Protein AF-A0A0R2FSV2-F1 (afdb_monomer)

Nearest PDB structures (foldseek):
  3dc7-assembly1_C  TM=8.772E-01  e=6.164E-11  Lactiplantibacillus plantarum
  7bxd-assembly1_A  TM=8.756E-01  e=1.231E-10  Collinsella aerofaciens ATCC 25986
  4q7q-assembly2_B  TM=7.600E-01  e=4.349E-07  Chitinophaga pinensis DSM 2588
  3mil-assembly1_B  TM=6.362E-01  e=6.637E-05  Saccharomyces cerevisiae
  3m2p-assembly2_C  TM=4.368E-01  e=3.212E-01  Bacillus cereus ATCC 14579

Secondary structure (DSSP, 8-state):
------TT-SEEEEE--HHHHHTT-----TT--STTSHHHHHHHHHHHHHHH-TT-EEEEEPPPP--S-TT-GGGGGS-TTT-B-TTS-BHHHHHHHHHHHHHHHT--EE-HHHHS---TTTHHHHBSSSSSB-HHHHHHHHHHHHHHHHT-

Foldseek 3Di:
DDPDQCLVPAEAEAEDDLVCQLVLQQQDDPPDCDCSHLLNVVVVVVVVNCVNPVNYQYEYEQAAFFFNDLVDPVSLVPDQQPDQGPNRDGSVSSLVSSVVSCVVVVHHYHYNNPPLPDDSVCCVVAADRRRHGDPVVVVSVVVSVVVSVVVD

Mean predicted aligned error: 3.25 Å

Radius of gyration: 15.81 Å; Cα contacts (8 Å, |Δi|>4): 233; chains: 1; bounding box: 39×32×38 Å

Sequence (152 aa):
MSDDDFSKTEKLVIFGGHNDFHQNKPLGKLGDTTGDTFYGAYEGVIKSALASNPKLKIYLVTPNWRIVDESDQTSINKDIDTYVNGAGATFGDYTKAIEDLGAKYHLPVLNLYKDWGVFRGNRTVWLVDNLHPNDAGQKWLAEKINGFIESN

Structure (mmCIF, N/CA/C/O backbone):
data_AF-A0A0R2FSV2-F1
#
_entry.id   AF-A0A0R2FSV2-F1
#
loop_
_atom_site.group_PDB
_atom_site.id
_atom_site.type_symbol
_atom_site.label_atom_id
_atom_site.label_alt_id
_atom_site.label_comp_id
_atom_site.label_asym_id
_atom_site.label_entity_id
_atom_site.label_seq_id
_atom_site.pdbx_PDB_ins_code
_atom_site.Cartn_x
_atom_site.Cartn_y
_atom_site.Cartn_z
_atom_site.occupancy
_atom_site.B_iso_or_equiv
_atom_site.auth_seq_id
_atom_site.auth_comp_id
_atom_site.auth_asym_id
_atom_site.auth_atom_id
_atom_site.pdbx_PDB_model_num
ATOM 1 N N . MET A 1 1 ? -11.701 16.461 5.668 1.00 46.16 1 MET A N 1
ATOM 2 C CA . MET A 1 1 ? -11.971 15.023 5.862 1.00 46.16 1 MET A CA 1
ATOM 3 C C . MET A 1 1 ? -12.977 14.657 4.795 1.00 46.16 1 MET A C 1
ATOM 5 O O . MET A 1 1 ? -13.883 15.454 4.601 1.00 46.16 1 MET A O 1
ATOM 9 N N . SER A 1 2 ? -12.752 13.590 4.031 1.00 50.59 2 SER A N 1
ATOM 10 C CA . SER A 1 2 ? -13.753 13.109 3.076 1.00 50.59 2 SER A CA 1
ATOM 11 C C . SER A 1 2 ? -15.028 12.717 3.829 1.00 50.59 2 SER A C 1
ATOM 13 O O . SER A 1 2 ? -14.952 12.248 4.966 1.00 50.59 2 SER A O 1
ATOM 15 N N . ASP A 1 3 ? -16.186 12.941 3.210 1.00 60.47 3 ASP A N 1
ATOM 16 C CA . ASP A 1 3 ? -17.521 12.614 3.736 1.00 60.47 3 ASP A CA 1
ATOM 17 C C . ASP A 1 3 ? -17.818 11.098 3.691 1.00 60.47 3 ASP A C 1
ATOM 19 O O . ASP A 1 3 ? -18.958 10.678 3.490 1.00 60.47 3 ASP A O 1
ATOM 23 N N . ASP A 1 4 ? -16.794 10.254 3.829 1.00 73.31 4 ASP A N 1
ATOM 24 C CA . ASP A 1 4 ? -16.935 8.811 3.660 1.00 73.31 4 ASP A CA 1
ATOM 25 C C . ASP A 1 4 ? -17.649 8.209 4.883 1.00 73.31 4 ASP A C 1
ATOM 27 O O . ASP A 1 4 ? -17.105 8.141 5.989 1.00 73.31 4 ASP A O 1
ATOM 31 N N . ASP A 1 5 ? -18.898 7.780 4.686 1.00 86.12 5 ASP A N 1
ATOM 32 C CA . ASP A 1 5 ? -19.716 7.119 5.703 1.00 86.12 5 ASP A CA 1
ATOM 33 C C . ASP A 1 5 ? -19.457 5.603 5.719 1.00 86.12 5 ASP A C 1
ATOM 35 O O . ASP A 1 5 ? -19.937 4.851 4.868 1.00 86.12 5 ASP A O 1
ATOM 39 N N . PHE A 1 6 ? -18.729 5.139 6.737 1.00 92.56 6 PHE A N 1
ATOM 40 C CA . PHE A 1 6 ? -18.462 3.726 7.008 1.00 92.56 6 PHE A CA 1
ATOM 41 C C . PHE A 1 6 ? -19.379 3.128 8.085 1.00 92.56 6 PHE A C 1
ATOM 43 O O . PHE A 1 6 ? -19.158 1.987 8.499 1.00 92.56 6 PHE A O 1
ATOM 50 N N . SER A 1 7 ? -20.427 3.834 8.527 1.00 92.50 7 SER A N 1
ATOM 51 C CA . SER A 1 7 ? -21.290 3.405 9.643 1.00 92.50 7 SER A CA 1
ATOM 52 C C . SER A 1 7 ? -21.947 2.034 9.436 1.00 92.50 7 SER A C 1
ATOM 54 O O . SER A 1 7 ? -22.235 1.330 10.404 1.00 92.50 7 SER A O 1
ATOM 56 N N . LYS A 1 8 ? -22.153 1.631 8.176 1.00 93.94 8 LYS A N 1
ATOM 57 C CA . LYS A 1 8 ? -22.719 0.327 7.780 1.00 93.94 8 LYS A CA 1
ATOM 58 C C . LYS A 1 8 ? -21.687 -0.662 7.230 1.00 93.94 8 LYS A C 1
ATOM 60 O O . LYS A 1 8 ? -22.062 -1.743 6.787 1.00 93.94 8 LYS A O 1
ATOM 65 N N . THR A 1 9 ? -20.408 -0.297 7.215 1.00 96.12 9 THR A N 1
ATOM 66 C CA . THR A 1 9 ? -19.339 -1.142 6.670 1.00 96.12 9 THR A CA 1
ATOM 67 C C . THR A 1 9 ? -18.839 -2.108 7.739 1.00 96.12 9 THR A C 1
ATOM 69 O O . THR A 1 9 ? -18.539 -1.695 8.854 1.00 96.12 9 THR A O 1
ATOM 72 N N . GLU A 1 10 ? -18.720 -3.393 7.405 1.00 96.56 10 GLU A N 1
ATOM 73 C CA . GLU A 1 10 ? -18.215 -4.420 8.331 1.00 96.56 10 GLU A CA 1
ATOM 74 C C . GLU A 1 10 ? -16.704 -4.648 8.196 1.00 96.56 10 GLU A C 1
ATOM 76 O O . GLU A 1 10 ? -15.991 -4.765 9.196 1.00 96.56 10 GLU A O 1
ATOM 81 N N . LYS A 1 11 ? -16.217 -4.694 6.950 1.00 97.62 11 LYS A N 1
ATOM 82 C CA . LYS A 1 11 ? -14.809 -4.877 6.592 1.00 97.62 11 LYS A CA 1
ATOM 83 C C . LYS A 1 11 ? -14.390 -3.781 5.611 1.00 97.62 11 LYS A C 1
ATOM 85 O O . LYS A 1 11 ? -15.099 -3.533 4.639 1.00 97.62 11 LYS A O 1
ATOM 90 N N . LEU A 1 12 ? -13.238 -3.162 5.840 1.00 97.81 12 LEU A N 1
ATOM 91 C CA . LEU A 1 12 ? -12.622 -2.193 4.934 1.00 97.81 12 LEU A CA 1
ATOM 92 C C . LEU A 1 12 ? -11.249 -2.703 4.506 1.00 97.81 12 LEU A C 1
ATOM 94 O O . LEU A 1 12 ? -10.410 -3.008 5.350 1.00 97.81 12 LEU A O 1
ATOM 98 N N . VAL A 1 13 ? -11.016 -2.755 3.198 1.00 98.12 13 VAL A N 1
ATOM 99 C CA . VAL A 1 13 ? -9.707 -3.062 2.617 1.00 98.12 13 VAL A CA 1
ATOM 100 C C . VAL A 1 13 ? -9.117 -1.770 2.074 1.00 98.12 13 VAL A C 1
ATOM 102 O O . VAL A 1 13 ? -9.725 -1.129 1.219 1.00 98.12 13 VAL A O 1
ATOM 105 N N . ILE A 1 14 ? -7.936 -1.391 2.556 1.00 98.19 14 ILE A N 1
ATOM 106 C CA . ILE A 1 14 ? -7.192 -0.237 2.045 1.00 98.19 14 ILE A CA 1
ATOM 107 C C . ILE A 1 14 ? -6.033 -0.772 1.206 1.00 98.19 14 ILE A C 1
ATOM 109 O O . ILE A 1 14 ? -5.077 -1.319 1.752 1.00 98.19 14 ILE A O 1
ATOM 113 N N . PHE A 1 15 ? -6.140 -0.625 -0.115 1.00 97.81 15 PHE A N 1
ATOM 114 C CA . PHE A 1 15 ? -5.130 -1.039 -1.089 1.00 97.81 15 PHE A CA 1
ATOM 115 C C . PHE A 1 15 ? -4.719 0.184 -1.918 1.00 97.81 15 PHE A C 1
ATOM 117 O O . PHE A 1 15 ? -5.396 0.564 -2.871 1.00 97.81 15 PHE A O 1
ATOM 124 N N . GLY A 1 16 ? -3.612 0.821 -1.535 1.00 95.25 16 GLY A N 1
ATOM 125 C CA . GLY A 1 16 ? -3.120 2.050 -2.162 1.00 95.25 16 GLY A CA 1
ATOM 126 C C . GLY A 1 16 ? -1.622 2.265 -1.938 1.00 95.25 16 GLY A C 1
ATOM 127 O O . GLY A 1 16 ? -0.997 1.527 -1.185 1.00 95.25 16 GLY A O 1
ATOM 128 N N . GLY A 1 17 ? -1.042 3.266 -2.609 1.00 97.06 17 GLY A N 1
ATOM 129 C CA . GLY A 1 17 ? 0.381 3.627 -2.498 1.00 97.06 17 GLY A CA 1
ATOM 130 C C . GLY A 1 17 ? 1.147 3.663 -3.825 1.00 97.06 17 GLY A C 1
ATOM 131 O O . GLY A 1 17 ? 2.185 4.314 -3.915 1.00 97.06 17 GLY A O 1
ATOM 132 N N . HIS A 1 18 ? 0.625 3.028 -4.884 1.00 97.00 18 HIS A N 1
ATOM 133 C CA . HIS A 1 18 ? 1.232 3.068 -6.227 1.00 97.00 18 HIS A CA 1
ATOM 134 C C . HIS A 1 18 ? 1.385 4.499 -6.753 1.00 97.00 18 HIS A C 1
ATOM 136 O O . HIS A 1 18 ? 2.461 4.889 -7.206 1.00 97.00 18 HIS A O 1
ATOM 142 N N . ASN A 1 19 ? 0.305 5.280 -6.669 1.00 96.75 19 ASN A N 1
ATOM 143 C CA . ASN A 1 19 ? 0.273 6.649 -7.175 1.00 96.75 19 ASN A CA 1
ATOM 144 C C . ASN A 1 19 ? 1.055 7.607 -6.278 1.00 96.75 19 ASN A C 1
ATOM 146 O O . ASN A 1 19 ? 1.714 8.497 -6.798 1.00 96.75 19 ASN A O 1
ATOM 150 N N . ASP A 1 20 ? 1.053 7.404 -4.961 1.00 98.00 20 ASP A N 1
ATOM 151 C CA . ASP A 1 20 ? 1.852 8.199 -4.027 1.00 98.00 20 ASP A CA 1
ATOM 152 C C . ASP A 1 20 ? 3.347 8.109 -4.350 1.00 98.00 20 ASP A C 1
ATOM 154 O O . ASP A 1 20 ? 4.035 9.129 -4.416 1.00 98.00 20 ASP A O 1
ATOM 158 N N . PHE A 1 21 ? 3.841 6.902 -4.640 1.00 97.69 21 PHE A N 1
ATOM 159 C CA . PHE A 1 21 ? 5.209 6.713 -5.109 1.00 97.69 21 PHE A CA 1
ATOM 160 C C . PHE A 1 21 ? 5.450 7.389 -6.465 1.00 97.69 21 PHE A C 1
ATOM 162 O O . PHE A 1 21 ? 6.407 8.155 -6.597 1.00 97.69 21 PHE A O 1
ATOM 169 N N . HIS A 1 22 ? 4.585 7.141 -7.457 1.00 95.75 22 HIS A N 1
ATOM 170 C CA . HIS A 1 22 ? 4.743 7.677 -8.816 1.00 95.75 22 HIS A CA 1
ATOM 171 C C . HIS A 1 22 ? 4.696 9.215 -8.851 1.00 95.75 22 HIS A C 1
ATOM 173 O O . HIS A 1 22 ? 5.475 9.857 -9.551 1.00 95.75 22 HIS A O 1
ATOM 179 N N . GLN A 1 23 ? 3.827 9.822 -8.043 1.00 96.25 23 GLN A N 1
ATOM 180 C CA . GLN A 1 23 ? 3.659 11.272 -7.946 1.00 96.25 23 GLN A CA 1
ATOM 181 C C . GLN A 1 23 ? 4.652 11.940 -6.990 1.00 96.25 23 GLN A C 1
ATOM 183 O O . GLN A 1 23 ? 4.541 13.140 -6.741 1.00 96.25 23 GLN A O 1
ATOM 188 N N . ASN A 1 24 ? 5.646 11.205 -6.480 1.00 97.56 24 ASN A N 1
ATOM 189 C CA . ASN A 1 24 ? 6.660 11.730 -5.566 1.00 97.56 24 ASN A CA 1
ATOM 190 C C . ASN A 1 24 ? 6.036 12.354 -4.305 1.00 97.56 24 ASN A C 1
ATOM 192 O O . ASN A 1 24 ? 6.470 13.408 -3.837 1.00 97.56 24 ASN A O 1
ATOM 196 N N . LYS A 1 25 ? 4.988 11.727 -3.758 1.00 98.12 25 LYS A N 1
ATOM 197 C CA . LYS A 1 25 ? 4.361 12.165 -2.509 1.00 98.12 25 LYS A CA 1
ATOM 198 C C . LYS A 1 25 ? 5.406 12.110 -1.392 1.00 98.12 25 LYS A C 1
ATOM 200 O O . LYS A 1 25 ? 5.952 11.029 -1.177 1.00 98.12 25 LYS A O 1
ATOM 205 N N . PRO A 1 26 ? 5.693 13.197 -0.653 1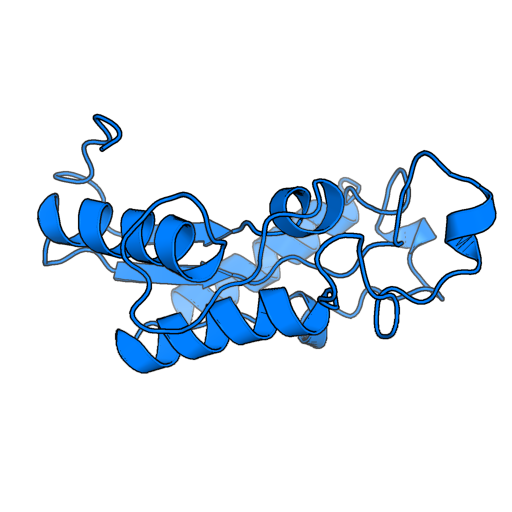.00 98.44 26 PRO A N 1
ATOM 206 C CA . PRO A 1 26 ? 6.632 13.136 0.461 1.00 98.44 26 PRO A CA 1
ATOM 207 C C . PRO A 1 26 ? 6.263 12.007 1.423 1.00 98.44 26 PRO A C 1
ATOM 209 O O . PRO A 1 26 ? 5.114 11.926 1.855 1.00 98.44 26 PRO A O 1
ATOM 212 N N . LEU A 1 27 ? 7.214 11.129 1.750 1.00 98.56 27 LEU A N 1
ATOM 213 C CA . LEU A 1 27 ? 6.925 9.964 2.588 1.00 98.56 27 LEU A CA 1
ATOM 214 C C . LEU A 1 27 ? 6.405 10.405 3.964 1.00 98.56 27 LEU A C 1
ATOM 216 O O . LEU A 1 27 ? 5.353 9.953 4.411 1.00 98.56 27 LEU A O 1
ATOM 220 N N . GLY A 1 28 ? 7.109 11.354 4.586 1.00 98.00 28 GLY A N 1
ATOM 221 C CA . GLY A 1 28 ? 6.844 11.790 5.954 1.00 98.00 28 GLY A CA 1
ATOM 222 C C . GLY A 1 28 ? 7.317 10.770 6.980 1.00 98.00 28 GLY A C 1
ATOM 223 O O . GLY A 1 28 ? 8.269 10.025 6.743 1.00 98.00 28 GLY A O 1
ATOM 224 N N . LYS A 1 29 ? 6.654 10.746 8.133 1.00 97.69 29 LYS A N 1
ATOM 225 C CA . LYS A 1 29 ? 6.956 9.842 9.247 1.00 97.69 29 LYS A CA 1
ATOM 226 C C . LYS A 1 29 ? 5.729 9.585 10.118 1.00 97.69 29 LYS A C 1
ATOM 228 O O . LYS A 1 29 ? 4.752 10.332 10.089 1.00 97.69 29 LYS A O 1
ATOM 233 N N . LEU A 1 30 ? 5.819 8.562 10.968 1.00 96.19 30 LEU A N 1
ATOM 234 C CA . LEU A 1 30 ? 4.841 8.340 12.032 1.00 96.19 30 LEU A CA 1
ATOM 235 C C . LEU A 1 30 ? 4.640 9.609 12.875 1.00 96.19 30 LEU A C 1
ATOM 237 O O . LEU A 1 30 ? 5.602 10.220 13.343 1.00 96.19 30 LEU A O 1
ATOM 241 N N . GLY A 1 31 ? 3.374 9.960 13.104 1.00 92.94 31 GLY A N 1
ATOM 242 C CA . GLY A 1 31 ? 2.984 11.150 13.862 1.00 92.94 31 GLY A CA 1
ATOM 243 C C . GLY A 1 31 ? 2.693 12.378 13.001 1.00 92.94 31 GLY A C 1
ATOM 244 O O . GLY A 1 31 ? 2.162 13.350 13.536 1.00 92.94 31 GLY A O 1
ATOM 245 N N . ASP A 1 32 ? 2.970 12.338 11.695 1.00 95.31 32 ASP A N 1
ATOM 246 C CA . ASP A 1 32 ? 2.449 13.341 10.768 1.00 95.31 32 ASP A CA 1
ATOM 247 C C . ASP A 1 32 ? 0.913 13.273 10.736 1.00 95.31 32 ASP A C 1
ATOM 249 O O . ASP A 1 32 ? 0.320 12.195 10.709 1.00 95.31 32 ASP A O 1
ATOM 253 N N . THR A 1 33 ? 0.252 14.431 10.762 1.00 85.44 33 THR A N 1
ATOM 254 C CA . THR A 1 33 ? -1.215 14.524 10.894 1.00 85.44 33 THR A CA 1
ATOM 255 C C . THR A 1 33 ? -1.903 15.205 9.717 1.00 85.44 33 THR A C 1
ATOM 257 O O . THR A 1 33 ? -3.134 15.265 9.690 1.00 85.44 33 THR A O 1
ATOM 260 N N . THR A 1 34 ? -1.140 15.722 8.751 1.00 91.00 34 THR A N 1
ATOM 261 C CA . THR A 1 34 ? -1.678 16.374 7.553 1.00 91.00 34 THR A CA 1
ATOM 262 C C . THR A 1 34 ? -1.646 15.430 6.360 1.00 91.00 34 THR A C 1
ATOM 264 O O . THR A 1 34 ? -0.828 14.517 6.281 1.00 91.00 34 THR A O 1
ATOM 267 N N . GLY A 1 35 ? -2.517 15.679 5.383 1.00 92.94 35 GLY A N 1
ATOM 268 C CA . GLY A 1 35 ? -2.525 14.938 4.123 1.00 92.94 35 GLY A CA 1
ATOM 269 C C . GLY A 1 35 ? -1.348 15.265 3.200 1.00 92.94 35 GLY A C 1
ATOM 270 O O . GLY A 1 35 ? -1.373 14.848 2.047 1.00 92.94 35 GLY A O 1
ATOM 271 N N . ASP A 1 36 ? -0.345 16.027 3.650 1.00 96.38 36 ASP A N 1
ATOM 272 C CA . ASP A 1 36 ? 0.793 16.456 2.828 1.00 96.38 36 ASP A CA 1
ATOM 273 C C . ASP A 1 36 ? 1.822 15.341 2.645 1.00 96.38 36 ASP A C 1
ATOM 275 O O . ASP A 1 36 ? 2.468 15.280 1.596 1.00 96.38 36 ASP A O 1
ATOM 279 N N . THR A 1 37 ? 1.911 14.426 3.613 1.00 98.31 37 THR A N 1
ATOM 280 C CA . THR A 1 37 ? 2.793 13.258 3.570 1.00 98.31 37 THR A CA 1
ATOM 281 C C . THR A 1 37 ? 2.012 11.965 3.376 1.00 98.31 37 THR A C 1
ATOM 283 O O . THR A 1 37 ? 0.811 11.907 3.645 1.00 98.31 37 THR A O 1
ATOM 286 N N . PHE A 1 38 ? 2.684 10.921 2.895 1.00 98.50 38 PHE A N 1
ATOM 287 C CA . PHE A 1 38 ? 2.083 9.599 2.750 1.00 98.50 38 PHE A CA 1
ATOM 288 C C . PHE A 1 38 ? 1.623 9.050 4.106 1.00 98.50 38 PHE A C 1
ATOM 290 O O . PHE A 1 38 ? 0.468 8.651 4.236 1.00 98.50 38 PHE A O 1
ATOM 297 N N . TYR A 1 39 ? 2.479 9.118 5.135 1.00 98.56 39 TYR A N 1
ATOM 298 C CA . TYR A 1 39 ? 2.112 8.711 6.496 1.00 98.56 39 TYR A CA 1
ATOM 299 C C . TYR A 1 39 ? 0.857 9.430 7.002 1.00 98.56 39 TYR A C 1
ATOM 301 O O . TYR A 1 39 ? -0.075 8.773 7.466 1.00 98.56 39 TYR A O 1
ATOM 309 N N . GLY A 1 40 ? 0.810 10.760 6.893 1.00 98.00 40 GLY A N 1
ATOM 310 C CA . GLY A 1 40 ? -0.312 11.536 7.417 1.00 98.00 40 GLY A CA 1
ATOM 311 C C . GLY A 1 40 ? -1.608 11.336 6.626 1.00 98.00 40 GLY A C 1
ATOM 312 O O . GLY A 1 40 ? -2.678 11.211 7.224 1.00 98.00 40 GLY A O 1
ATOM 313 N N . ALA A 1 41 ? -1.530 1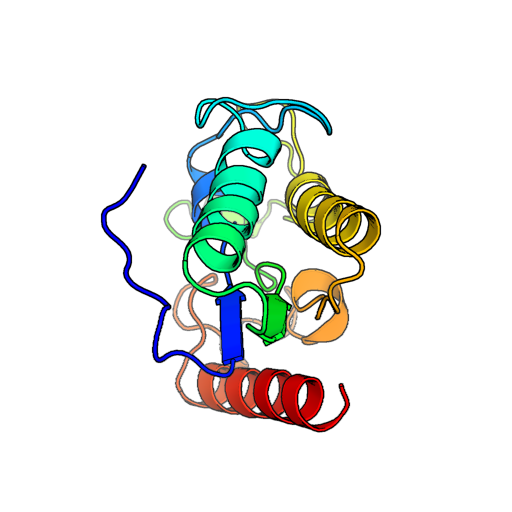1.226 5.295 1.00 97.62 41 ALA A N 1
ATOM 314 C CA . ALA A 1 41 ? -2.691 10.937 4.455 1.00 97.62 41 ALA A CA 1
ATOM 315 C C . ALA A 1 41 ? -3.261 9.535 4.727 1.00 97.62 41 ALA A C 1
ATOM 317 O O . ALA A 1 41 ? -4.464 9.392 4.955 1.00 97.62 41 ALA A O 1
ATOM 318 N N . TYR A 1 42 ? -2.403 8.512 4.762 1.00 98.06 42 TYR A N 1
ATOM 319 C CA . TYR A 1 42 ? -2.813 7.123 4.975 1.00 98.06 42 TYR A CA 1
ATOM 320 C C . TYR A 1 42 ? -3.369 6.908 6.393 1.00 98.06 42 TYR A C 1
ATOM 322 O O . TYR A 1 42 ? -4.425 6.297 6.566 1.00 98.06 42 TYR A O 1
ATOM 330 N N . GLU A 1 43 ? -2.721 7.477 7.419 1.00 97.62 43 GLU A N 1
ATOM 331 C CA . GLU A 1 43 ? -3.248 7.487 8.791 1.00 97.62 43 GLU A CA 1
ATOM 332 C C . GLU A 1 43 ? -4.591 8.227 8.877 1.00 97.62 43 GLU A C 1
ATOM 334 O O . GLU A 1 43 ? -5.490 7.803 9.607 1.00 97.62 43 GLU A O 1
ATOM 339 N N . GLY A 1 44 ? -4.753 9.309 8.111 1.00 96.31 44 GLY A N 1
ATOM 340 C CA . GLY A 1 44 ? -6.009 10.041 7.991 1.00 96.31 44 GLY A CA 1
ATOM 341 C C . GLY A 1 44 ? -7.176 9.142 7.578 1.00 96.31 44 GLY A C 1
ATOM 342 O O . GLY A 1 44 ? -8.218 9.182 8.230 1.00 96.31 44 GLY A O 1
ATOM 343 N N . VAL A 1 45 ? -6.982 8.280 6.573 1.00 95.94 45 VAL A N 1
ATOM 344 C CA . VAL A 1 45 ? -8.005 7.314 6.125 1.00 95.94 45 VAL A CA 1
ATOM 345 C C . VAL A 1 45 ? -8.377 6.346 7.249 1.00 95.94 45 VAL A C 1
ATOM 347 O O . VAL A 1 45 ? -9.560 6.176 7.543 1.00 95.94 45 VAL A O 1
ATOM 350 N N . ILE A 1 46 ? -7.384 5.762 7.931 1.00 97.06 46 ILE A N 1
ATOM 351 C CA . ILE A 1 46 ? -7.613 4.838 9.057 1.00 97.06 46 ILE A CA 1
ATOM 352 C C . ILE A 1 46 ? -8.430 5.525 10.159 1.00 97.06 46 ILE A C 1
ATOM 354 O O . ILE A 1 46 ? -9.426 4.982 10.639 1.00 97.06 46 ILE A O 1
ATOM 358 N N . LYS A 1 47 ? -8.036 6.742 10.550 1.00 96.12 47 LYS A N 1
ATOM 359 C CA . LYS A 1 47 ? -8.709 7.499 11.612 1.00 96.12 47 LYS A CA 1
ATOM 360 C C . LYS A 1 47 ? -10.129 7.892 11.225 1.00 96.12 47 LYS A C 1
ATOM 362 O O . LYS A 1 47 ? -11.018 7.772 12.062 1.00 96.12 47 LYS A O 1
ATOM 367 N N . SER A 1 48 ? -10.350 8.336 9.989 1.00 94.81 48 SER A N 1
ATOM 368 C CA . SER A 1 48 ? -11.686 8.662 9.483 1.00 94.81 48 SER A CA 1
ATOM 369 C C . SER A 1 48 ? -12.600 7.436 9.479 1.00 94.81 48 SER A C 1
ATOM 371 O O . SER A 1 48 ? -13.727 7.517 9.967 1.00 94.81 48 SER A O 1
ATOM 373 N N . ALA A 1 49 ? -12.098 6.283 9.029 1.00 95.81 49 ALA A N 1
ATOM 374 C CA . ALA A 1 49 ? -12.858 5.039 9.014 1.00 95.81 49 ALA A CA 1
ATOM 375 C C . ALA A 1 49 ? -13.248 4.573 10.429 1.00 95.81 49 ALA A C 1
ATOM 377 O O . ALA A 1 49 ? -14.414 4.271 10.681 1.00 95.81 49 ALA A O 1
ATOM 378 N N . LEU A 1 50 ? -12.308 4.595 11.380 1.00 95.69 50 LEU A N 1
ATOM 379 C CA . LEU A 1 50 ? -12.571 4.228 12.778 1.00 95.69 50 LEU A CA 1
ATOM 380 C C . LEU A 1 50 ? -13.457 5.243 13.513 1.00 95.69 50 LEU A C 1
ATOM 382 O O . LEU A 1 50 ? -14.224 4.855 14.392 1.00 95.69 50 LEU A O 1
ATOM 386 N N . ALA A 1 51 ? -13.374 6.531 13.168 1.00 95.06 51 ALA A N 1
ATOM 387 C CA . ALA A 1 51 ? -14.267 7.551 13.715 1.00 95.06 51 ALA A CA 1
ATOM 388 C C . ALA A 1 51 ? -15.711 7.356 13.233 1.00 95.06 51 ALA A C 1
ATOM 390 O O . ALA A 1 51 ? -16.646 7.545 14.009 1.00 95.06 51 ALA A O 1
ATOM 391 N N . SER A 1 52 ? -15.889 6.952 11.971 1.00 95.38 52 SER A N 1
ATOM 392 C CA . SER A 1 52 ? -17.199 6.633 11.399 1.00 95.38 52 SER A CA 1
ATOM 393 C C . SER A 1 52 ? -17.766 5.313 11.946 1.00 95.38 52 SER A C 1
ATOM 395 O O . SER A 1 52 ? -18.951 5.238 12.272 1.00 95.38 52 SER A O 1
ATOM 397 N N . ASN A 1 53 ? -16.925 4.285 12.115 1.00 96.69 53 ASN A N 1
ATOM 398 C CA . ASN A 1 53 ? -17.307 3.007 12.712 1.00 96.69 53 ASN A CA 1
ATOM 399 C C . ASN A 1 53 ? -16.178 2.403 13.579 1.00 96.69 53 ASN A C 1
ATOM 401 O O . ASN A 1 53 ? -15.285 1.733 13.056 1.00 96.69 53 ASN A O 1
ATOM 405 N N . PRO A 1 54 ? -16.256 2.520 14.920 1.00 95.75 54 PRO A N 1
ATOM 406 C CA . PRO A 1 54 ? -15.249 1.963 15.830 1.00 95.75 54 PRO A CA 1
ATOM 407 C C . PRO A 1 54 ? -15.148 0.429 15.844 1.00 95.75 54 PRO A C 1
ATOM 409 O O . PRO A 1 54 ? -14.212 -0.110 16.429 1.00 95.75 54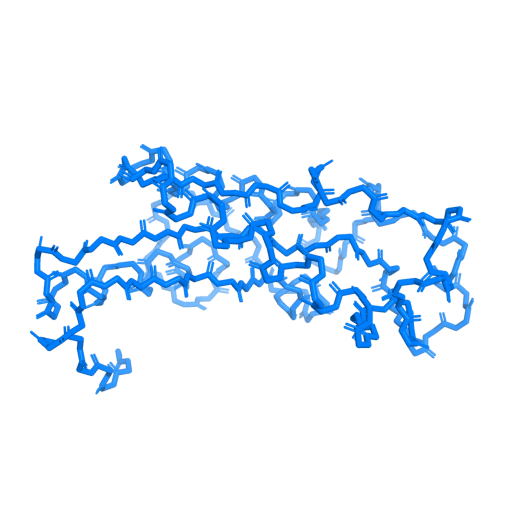 PRO A O 1
ATOM 412 N N . LYS A 1 55 ? -16.120 -0.289 15.259 1.00 96.50 55 LYS A N 1
ATOM 413 C CA . LYS A 1 55 ? -16.136 -1.762 15.168 1.00 96.50 55 LYS A CA 1
ATOM 414 C C . LYS A 1 55 ? -15.618 -2.284 13.824 1.00 96.50 55 LYS A C 1
ATOM 416 O O . LYS A 1 55 ? -15.628 -3.495 13.607 1.00 96.50 55 LYS A O 1
ATOM 421 N N . LEU A 1 56 ? -15.230 -1.389 12.917 1.00 97.06 56 LEU A N 1
ATOM 422 C CA . LEU A 1 56 ? -14.812 -1.736 11.568 1.00 97.06 56 LEU A CA 1
ATOM 423 C C . LEU A 1 56 ? -13.555 -2.612 11.589 1.00 97.06 56 LEU A C 1
ATOM 425 O O . LEU A 1 56 ? -12.552 -2.259 12.209 1.00 97.06 56 LEU A O 1
ATOM 429 N N . LYS A 1 57 ? -13.587 -3.733 10.864 1.00 97.94 57 LYS A N 1
ATOM 430 C CA . LYS A 1 57 ? -12.388 -4.542 10.620 1.00 97.94 57 LYS A CA 1
ATOM 431 C C . LYS A 1 57 ? -11.627 -3.956 9.439 1.00 97.94 57 LYS A C 1
ATOM 433 O O . LYS A 1 57 ? -12.122 -3.996 8.314 1.00 97.94 57 LYS A O 1
ATOM 438 N N . ILE A 1 58 ? -10.450 -3.395 9.690 1.00 98.56 58 ILE A N 1
ATOM 439 C CA . ILE A 1 58 ? -9.621 -2.777 8.651 1.00 98.56 58 ILE A CA 1
ATOM 440 C C . ILE A 1 58 ? -8.482 -3.725 8.281 1.00 98.56 58 ILE A C 1
ATOM 442 O O . ILE A 1 58 ? -7.767 -4.214 9.151 1.00 98.56 58 ILE A O 1
ATOM 446 N N . TYR A 1 59 ? -8.304 -3.939 6.983 1.00 98.75 59 TYR A N 1
ATOM 447 C CA . TYR A 1 59 ? -7.264 -4.765 6.387 1.00 98.75 59 TYR A CA 1
ATOM 448 C C . TYR A 1 59 ? -6.407 -3.879 5.487 1.00 98.75 59 TYR A C 1
ATOM 450 O O . TYR A 1 59 ? -6.924 -3.232 4.573 1.00 98.75 59 TYR A O 1
ATOM 458 N N . LEU A 1 60 ? -5.103 -3.825 5.747 1.00 98.81 60 LEU A N 1
ATOM 459 C CA . LEU A 1 60 ? -4.184 -3.030 4.937 1.00 98.81 60 LEU A CA 1
ATOM 460 C C . LEU A 1 60 ? -3.510 -3.921 3.898 1.00 98.81 60 LEU A C 1
ATOM 462 O O . LEU A 1 60 ? -3.105 -5.043 4.199 1.00 98.81 60 LEU A O 1
ATOM 466 N N . VAL A 1 61 ? -3.372 -3.416 2.679 1.00 98.75 61 VAL A N 1
ATOM 467 C CA . VAL A 1 61 ? -2.748 -4.133 1.569 1.00 98.75 61 VAL A CA 1
ATOM 468 C C . VAL A 1 61 ? -1.711 -3.217 0.931 1.00 98.75 61 VAL A C 1
ATOM 470 O O . VAL A 1 61 ? -2.042 -2.130 0.456 1.00 98.75 61 VAL A O 1
ATOM 473 N N . THR A 1 62 ? -0.445 -3.639 0.941 1.00 98.62 62 THR A N 1
ATOM 474 C CA . THR A 1 62 ? 0.631 -2.866 0.304 1.00 98.62 62 THR A CA 1
ATOM 475 C C . THR A 1 62 ? 0.474 -2.883 -1.219 1.00 98.62 62 THR A C 1
ATOM 477 O O . THR A 1 62 ? -0.096 -3.834 -1.768 1.00 98.62 62 THR A O 1
ATOM 480 N N . PRO A 1 63 ? 0.965 -1.857 -1.937 1.00 97.69 63 PRO A N 1
ATOM 481 C CA . PRO A 1 63 ? 0.932 -1.875 -3.388 1.00 97.69 63 PRO A CA 1
ATOM 482 C C . PRO A 1 63 ? 1.754 -3.058 -3.923 1.00 97.69 63 PRO A C 1
ATOM 484 O O . PRO A 1 63 ? 2.824 -3.362 -3.408 1.00 97.69 63 PRO A O 1
ATOM 487 N N . ASN A 1 64 ? 1.246 -3.765 -4.931 1.00 97.31 64 ASN A N 1
ATOM 488 C CA . ASN A 1 64 ? 1.941 -4.901 -5.539 1.00 97.31 64 ASN A CA 1
ATOM 489 C C . ASN A 1 64 ? 3.183 -4.473 -6.346 1.00 97.31 64 ASN A C 1
ATOM 491 O O . ASN A 1 64 ? 3.371 -3.298 -6.646 1.00 97.31 64 ASN A O 1
ATOM 495 N N . TRP A 1 65 ? 4.019 -5.433 -6.750 1.00 95.94 65 TRP A N 1
ATOM 496 C CA . TRP A 1 65 ? 5.181 -5.168 -7.608 1.00 95.94 65 TRP A CA 1
ATOM 497 C C . TRP A 1 65 ? 4.789 -4.511 -8.950 1.00 95.94 65 TRP A C 1
ATOM 499 O O . TRP A 1 65 ? 3.796 -4.908 -9.568 1.00 95.94 65 TRP A O 1
ATOM 509 N N . ARG A 1 66 ? 5.593 -3.533 -9.400 1.00 94.69 66 ARG A N 1
ATOM 510 C CA . ARG A 1 66 ? 5.472 -2.766 -10.660 1.00 94.69 66 ARG A CA 1
ATOM 511 C C . ARG A 1 66 ? 6.860 -2.417 -11.215 1.00 94.69 66 ARG A C 1
ATOM 513 O O . ARG A 1 66 ? 7.837 -2.489 -10.480 1.00 94.69 66 ARG A O 1
ATOM 520 N N . ILE A 1 67 ? 6.975 -1.960 -12.464 1.00 95.06 67 ILE A N 1
ATOM 521 C CA . ILE A 1 67 ? 8.183 -1.213 -12.896 1.00 95.06 67 ILE A CA 1
ATOM 522 C C . ILE A 1 67 ? 8.086 0.258 -12.478 1.00 95.06 67 ILE A C 1
ATOM 524 O O . ILE A 1 67 ? 6.993 0.737 -12.212 1.00 95.06 67 ILE A O 1
ATOM 528 N N . VAL A 1 68 ? 9.198 0.997 -12.449 1.00 94.25 68 VAL A N 1
ATOM 529 C CA . VAL A 1 68 ? 9.238 2.377 -11.916 1.00 94.25 68 VAL A CA 1
ATOM 530 C C . VAL A 1 68 ? 8.253 3.350 -12.589 1.00 94.25 68 VAL A C 1
ATOM 532 O O . VAL A 1 68 ? 7.558 4.071 -11.883 1.00 94.25 68 VAL A O 1
ATOM 535 N N . ASP A 1 69 ? 8.138 3.333 -13.913 1.00 90.31 69 ASP A N 1
ATOM 536 C CA . ASP A 1 69 ? 7.230 4.146 -14.726 1.00 90.31 69 ASP A CA 1
ATOM 537 C C . ASP A 1 69 ? 6.858 3.348 -15.986 1.00 90.31 69 ASP A C 1
ATOM 539 O O . ASP A 1 69 ? 7.707 3.021 -16.811 1.00 90.31 69 ASP A O 1
ATOM 543 N N . GLU A 1 70 ? 5.588 2.977 -16.111 1.00 85.25 70 GLU A N 1
ATOM 544 C CA . GLU A 1 70 ? 5.055 2.200 -17.229 1.00 85.25 70 GLU A CA 1
ATOM 545 C C . GLU A 1 70 ? 5.061 2.952 -18.563 1.00 85.25 70 GLU A C 1
ATOM 547 O O . GLU A 1 70 ? 5.055 2.324 -19.624 1.00 85.25 70 GLU A O 1
ATOM 552 N N . SER A 1 71 ? 5.114 4.284 -18.516 1.00 86.69 71 SER A N 1
ATOM 553 C CA . SER A 1 71 ? 5.132 5.147 -19.696 1.00 86.69 71 SER A CA 1
ATOM 554 C C . SER A 1 71 ? 6.546 5.408 -20.233 1.00 86.69 71 SER A C 1
ATOM 556 O O . SER A 1 71 ? 6.711 5.771 -21.400 1.00 86.69 71 SER A O 1
ATOM 558 N N . ASP A 1 72 ? 7.580 5.167 -19.419 1.00 87.00 72 ASP A N 1
ATOM 559 C CA . ASP A 1 72 ? 8.989 5.365 -19.763 1.00 87.00 72 ASP A CA 1
ATOM 560 C C . ASP A 1 72 ? 9.657 4.030 -20.126 1.00 87.00 72 ASP A C 1
ATOM 562 O O . ASP A 1 72 ? 9.967 3.201 -19.272 1.00 87.00 72 ASP A O 1
ATOM 566 N N . GLN A 1 73 ? 9.979 3.824 -21.407 1.00 82.19 73 GLN A N 1
ATOM 567 C CA . GLN A 1 73 ? 10.668 2.602 -21.843 1.00 82.19 73 GLN A CA 1
ATOM 568 C C . GLN A 1 73 ? 12.025 2.398 -21.156 1.00 82.19 73 GLN A C 1
ATOM 570 O O . GLN A 1 73 ? 12.449 1.258 -20.985 1.00 82.19 73 GLN A O 1
ATOM 575 N N . THR A 1 74 ? 12.714 3.462 -20.731 1.00 86.62 74 THR A N 1
ATOM 576 C CA . THR A 1 74 ? 13.983 3.333 -19.999 1.00 86.62 74 THR A CA 1
ATOM 577 C C . THR A 1 74 ? 13.768 2.817 -18.579 1.00 86.62 74 THR A C 1
ATOM 579 O O . THR A 1 74 ? 14.643 2.155 -18.013 1.00 86.62 74 THR A O 1
ATOM 582 N N . SER A 1 75 ? 12.573 3.032 -18.025 1.00 84.81 75 SER A N 1
ATOM 583 C CA . SER A 1 75 ? 12.177 2.521 -16.722 1.00 84.81 75 SER A CA 1
ATOM 584 C C . SER A 1 75 ? 12.143 1.002 -16.659 1.00 84.81 75 SER A C 1
ATOM 586 O O . SER A 1 75 ? 12.276 0.449 -15.565 1.00 84.81 75 SER A O 1
ATOM 588 N N . ILE A 1 76 ? 12.011 0.302 -17.787 1.00 84.69 76 ILE A N 1
ATOM 589 C CA . ILE A 1 76 ? 12.109 -1.158 -17.786 1.00 84.69 76 ILE A CA 1
ATOM 590 C C . ILE A 1 76 ? 13.472 -1.630 -17.274 1.00 84.69 76 ILE A C 1
ATOM 592 O O . ILE A 1 76 ? 13.576 -2.757 -16.821 1.00 84.69 76 ILE A O 1
ATOM 596 N N . ASN A 1 77 ? 14.506 -0.789 -17.300 1.00 85.44 77 ASN A N 1
ATOM 597 C CA . ASN A 1 77 ? 15.838 -1.129 -16.802 1.00 85.44 77 ASN A CA 1
ATOM 598 C C . ASN A 1 77 ? 16.085 -0.632 -15.372 1.00 85.44 77 ASN A C 1
ATOM 600 O O . ASN A 1 77 ? 17.107 -0.970 -14.781 1.00 85.44 77 ASN A O 1
ATOM 604 N N . LYS A 1 78 ? 15.163 0.154 -14.803 1.00 91.19 78 LYS A N 1
ATOM 605 C CA . LYS A 1 78 ? 15.224 0.596 -13.407 1.00 91.19 78 LYS A CA 1
ATOM 606 C C . LYS A 1 78 ? 14.615 -0.477 -12.514 1.00 91.19 78 LYS A C 1
ATOM 608 O O . LYS A 1 78 ? 13.582 -1.066 -12.850 1.00 91.19 78 LYS A O 1
ATOM 613 N N . ASP A 1 79 ? 15.263 -0.745 -11.390 1.00 92.62 79 ASP A N 1
ATOM 614 C CA . ASP A 1 79 ? 14.749 -1.669 -10.388 1.00 92.62 79 ASP A CA 1
ATOM 615 C C . ASP A 1 79 ? 13.846 -0.943 -9.398 1.00 92.62 79 ASP A C 1
ATOM 617 O O . ASP A 1 79 ? 14.294 -0.006 -8.742 1.00 92.62 79 ASP A O 1
ATOM 621 N N . ILE A 1 80 ? 12.576 -1.353 -9.312 1.00 95.19 80 ILE A N 1
ATOM 622 C CA . ILE A 1 80 ? 11.603 -0.758 -8.384 1.00 95.19 80 ILE A CA 1
ATOM 623 C C . ILE A 1 80 ? 12.054 -0.929 -6.930 1.00 95.19 80 ILE A C 1
ATOM 625 O O . ILE A 1 80 ? 11.785 -0.060 -6.103 1.00 95.19 80 ILE A O 1
ATOM 629 N N . ASP A 1 81 ? 12.817 -1.991 -6.657 1.00 91.50 81 ASP A N 1
ATOM 630 C CA . ASP A 1 81 ? 13.288 -2.329 -5.320 1.00 91.50 81 ASP A CA 1
ATOM 631 C C . ASP A 1 81 ? 14.341 -1.348 -4.800 1.00 91.50 81 ASP A C 1
ATOM 633 O O . ASP A 1 81 ? 14.470 -1.153 -3.591 1.00 91.50 81 ASP A O 1
ATOM 637 N N . THR A 1 82 ? 15.078 -0.697 -5.704 1.00 95.50 82 THR A N 1
ATOM 638 C CA . THR A 1 82 ? 16.162 0.232 -5.352 1.00 95.50 82 THR A CA 1
ATOM 639 C C . THR A 1 82 ? 15.946 1.648 -5.875 1.00 95.50 82 THR A C 1
ATOM 641 O O . THR A 1 82 ? 16.728 2.542 -5.554 1.00 95.50 82 THR A O 1
ATOM 644 N N . TYR A 1 83 ? 14.946 1.875 -6.728 1.00 96.69 83 TYR A N 1
ATOM 645 C CA . TYR A 1 83 ? 14.707 3.189 -7.308 1.00 96.69 83 TYR A CA 1
ATOM 646 C C . TYR A 1 83 ? 14.182 4.159 -6.257 1.00 96.69 83 TYR A C 1
ATOM 648 O O . TYR A 1 83 ? 13.174 3.907 -5.598 1.00 96.69 83 TYR A O 1
ATOM 656 N N . VAL A 1 84 ? 14.852 5.303 -6.165 1.00 97.69 84 VAL A N 1
ATOM 657 C CA . VAL A 1 84 ? 14.469 6.423 -5.312 1.00 97.69 84 VAL A CA 1
ATOM 658 C C . VAL A 1 84 ? 13.703 7.429 -6.165 1.00 97.69 84 VAL A C 1
ATOM 660 O O . VAL A 1 84 ? 14.215 7.898 -7.183 1.00 97.69 84 VAL A O 1
ATOM 663 N N . ASN A 1 85 ? 12.474 7.752 -5.771 1.00 97.12 85 ASN A N 1
ATOM 664 C CA . ASN A 1 85 ? 11.654 8.730 -6.477 1.00 97.12 85 ASN A CA 1
ATOM 665 C C . ASN A 1 85 ? 12.091 10.178 -6.176 1.00 97.12 85 ASN A C 1
ATOM 667 O O . ASN A 1 85 ? 13.013 10.436 -5.401 1.00 97.12 85 ASN A O 1
ATOM 671 N N . GLY A 1 86 ? 11.408 11.154 -6.772 1.00 97.75 86 GLY A N 1
ATOM 672 C CA . GLY A 1 86 ? 11.695 12.579 -6.592 1.00 97.75 86 GLY A CA 1
ATOM 673 C C . GLY A 1 86 ? 11.507 13.100 -5.162 1.00 97.75 86 GLY A C 1
ATOM 674 O O . GLY A 1 86 ? 11.978 14.192 -4.858 1.00 97.75 86 GLY A O 1
ATOM 675 N N . ALA A 1 87 ? 10.865 12.332 -4.277 1.00 97.81 87 ALA A N 1
ATOM 676 C CA . ALA A 1 87 ? 10.744 12.649 -2.855 1.00 97.81 87 ALA A CA 1
ATOM 677 C C . ALA A 1 87 ? 11.888 12.075 -2.003 1.00 97.81 87 ALA A C 1
ATOM 679 O O . ALA A 1 87 ? 11.893 12.268 -0.788 1.00 97.81 87 ALA A O 1
ATOM 680 N N . GLY A 1 88 ? 12.847 11.367 -2.609 1.00 98.19 88 GLY A N 1
ATOM 681 C CA . GLY A 1 88 ? 13.939 10.729 -1.878 1.00 98.19 88 GLY A CA 1
ATOM 682 C C . GLY A 1 88 ? 13.547 9.412 -1.201 1.00 98.19 88 GLY A C 1
ATOM 683 O O . GLY A 1 88 ? 14.268 8.976 -0.309 1.00 98.19 88 GLY A O 1
ATOM 684 N N . ALA A 1 89 ? 12.436 8.784 -1.607 1.00 98.38 89 ALA A N 1
ATOM 685 C CA . ALA A 1 89 ? 11.936 7.534 -1.033 1.00 98.38 89 ALA A CA 1
ATOM 686 C C . ALA A 1 89 ? 11.879 6.402 -2.073 1.00 98.38 89 ALA A C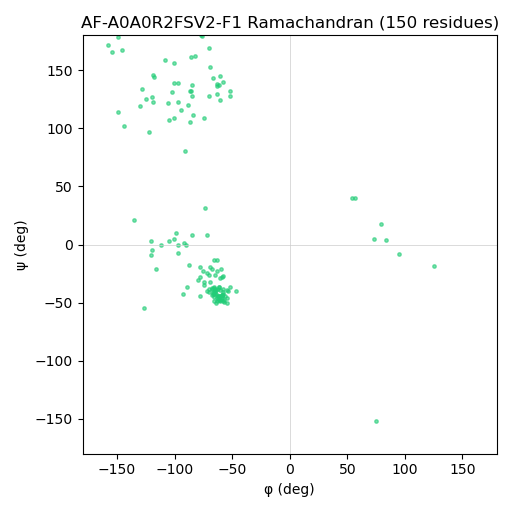 1
ATOM 688 O O . ALA A 1 89 ? 11.602 6.624 -3.255 1.00 98.38 89 ALA A O 1
ATOM 689 N N . THR A 1 90 ? 12.134 5.177 -1.624 1.00 98.25 90 THR A N 1
ATOM 690 C CA . THR A 1 90 ? 11.981 3.953 -2.422 1.00 98.25 90 THR A CA 1
ATOM 691 C C . THR A 1 90 ? 10.550 3.439 -2.368 1.00 98.25 90 THR A C 1
ATOM 693 O O . THR A 1 90 ? 9.811 3.753 -1.438 1.00 98.25 90 THR A O 1
ATOM 696 N N . PHE A 1 91 ? 10.149 2.587 -3.317 1.00 97.75 91 PHE A N 1
ATOM 697 C CA . PHE A 1 91 ? 8.846 1.912 -3.253 1.00 97.75 91 PHE A CA 1
ATOM 698 C C . PHE A 1 91 ? 8.705 1.089 -1.961 1.00 97.75 91 PHE A C 1
ATOM 700 O O . PHE A 1 9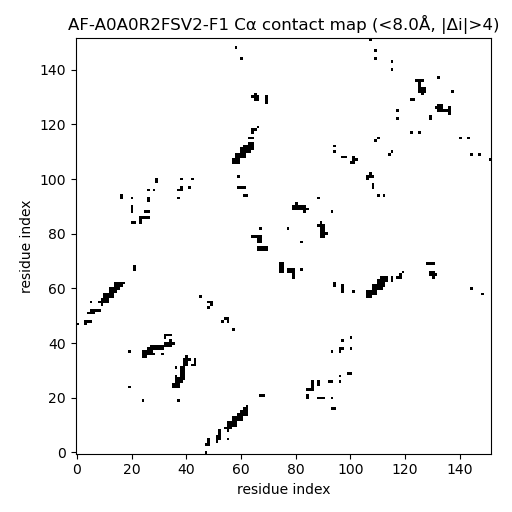1 ? 7.662 1.116 -1.306 1.00 97.75 91 PHE A O 1
ATOM 707 N N . GLY A 1 92 ? 9.802 0.449 -1.539 1.00 98.06 92 GLY A N 1
ATOM 708 C CA . GLY A 1 92 ? 9.910 -0.245 -0.259 1.00 98.06 92 GLY A CA 1
ATOM 709 C C . GLY A 1 92 ? 9.567 0.642 0.941 1.00 98.06 92 GLY A C 1
ATOM 710 O O . GLY A 1 92 ? 8.847 0.188 1.828 1.00 98.06 92 GLY A O 1
ATOM 711 N N . ASP A 1 93 ? 9.974 1.913 0.946 1.00 98.50 93 ASP A N 1
ATOM 712 C CA . ASP A 1 93 ? 9.665 2.843 2.039 1.00 98.50 93 ASP A CA 1
ATOM 713 C C . ASP A 1 93 ? 8.160 3.134 2.159 1.00 98.50 93 ASP A C 1
ATOM 715 O O . ASP A 1 93 ? 7.627 3.171 3.270 1.00 98.50 93 ASP A O 1
ATOM 719 N N . TYR A 1 94 ? 7.440 3.261 1.037 1.00 98.62 94 TYR A N 1
ATOM 720 C CA . TYR A 1 94 ? 5.975 3.393 1.057 1.00 98.62 94 TYR A CA 1
ATOM 721 C C . TYR A 1 94 ? 5.310 2.114 1.580 1.00 98.62 94 TYR A C 1
ATOM 723 O O . TYR A 1 94 ? 4.391 2.187 2.395 1.00 98.62 94 TYR A O 1
ATOM 731 N N . THR A 1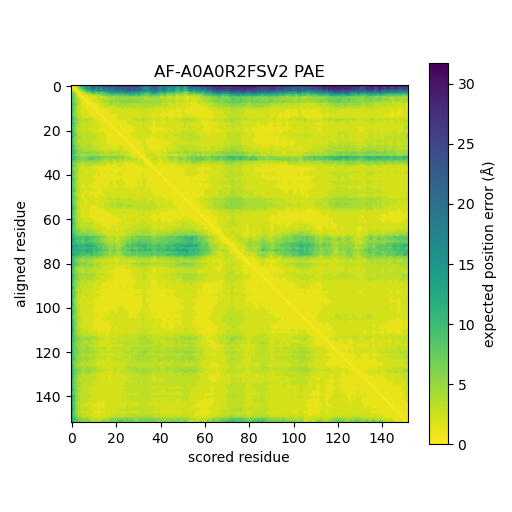 95 ? 5.794 0.930 1.181 1.00 98.31 95 THR A N 1
ATOM 732 C CA . THR A 1 95 ? 5.261 -0.342 1.710 1.00 98.31 95 THR A CA 1
ATOM 733 C C . THR A 1 95 ? 5.509 -0.474 3.214 1.00 98.31 95 THR A C 1
ATOM 735 O O . THR A 1 95 ? 4.615 -0.886 3.953 1.00 98.31 95 THR A O 1
ATOM 738 N N . LYS A 1 96 ? 6.683 -0.038 3.685 1.00 98.56 96 LYS A N 1
ATOM 739 C CA . LYS A 1 96 ? 7.058 -0.028 5.099 1.00 98.56 96 LYS A CA 1
ATOM 740 C C . LYS A 1 96 ? 6.202 0.942 5.909 1.00 98.56 96 LYS A C 1
ATOM 742 O O . LYS A 1 96 ? 5.831 0.617 7.030 1.00 98.56 96 LYS A O 1
ATOM 747 N N . ALA A 1 97 ? 5.829 2.088 5.342 1.00 98.62 97 ALA A N 1
ATOM 748 C CA . ALA A 1 97 ? 4.921 3.024 5.998 1.00 98.62 97 ALA A CA 1
ATOM 749 C C . ALA A 1 97 ? 3.534 2.414 6.269 1.00 98.62 97 ALA A C 1
ATOM 751 O O . ALA A 1 97 ? 2.955 2.645 7.331 1.00 98.62 97 ALA A O 1
ATOM 752 N N . ILE A 1 98 ? 3.030 1.574 5.358 1.00 98.81 98 ILE A N 1
ATOM 753 C CA . ILE A 1 98 ? 1.784 0.820 5.568 1.00 98.81 98 ILE A CA 1
ATOM 754 C C . ILE A 1 98 ? 1.967 -0.233 6.671 1.00 98.81 98 ILE A C 1
ATOM 756 O O . ILE A 1 98 ? 1.106 -0.351 7.542 1.00 98.81 98 ILE A O 1
ATOM 760 N N . GLU A 1 99 ? 3.089 -0.965 6.674 1.00 98.75 99 GLU A N 1
ATOM 761 C CA . GLU A 1 99 ? 3.430 -1.920 7.744 1.00 98.75 99 GLU A CA 1
ATOM 762 C C . GLU A 1 99 ? 3.505 -1.224 9.120 1.00 98.75 99 GLU A C 1
ATOM 764 O O . GLU A 1 99 ? 2.952 -1.723 10.100 1.00 98.75 99 GLU A O 1
ATOM 769 N N . ASP A 1 100 ? 4.120 -0.041 9.188 1.00 98.62 100 ASP A N 1
ATOM 770 C CA . ASP A 1 100 ? 4.261 0.750 10.415 1.00 98.62 100 ASP A CA 1
ATOM 771 C C . ASP A 1 100 ? 2.921 1.269 10.944 1.00 98.62 100 ASP A C 1
ATOM 773 O O . ASP A 1 100 ? 2.663 1.221 12.150 1.00 98.62 100 ASP A O 1
ATOM 777 N N . LEU A 1 101 ? 2.035 1.728 10.056 1.00 98.62 101 LEU A N 1
ATOM 778 C CA . LEU A 1 101 ? 0.675 2.115 10.434 1.00 98.62 101 LEU A CA 1
ATOM 779 C C . LEU A 1 101 ? -0.159 0.903 10.864 1.00 98.62 101 LEU A C 1
ATOM 781 O O . LEU A 1 101 ? -0.894 0.994 11.847 1.00 98.62 101 LEU A O 1
ATOM 785 N N . GLY A 1 102 ? 0.001 -0.243 10.199 1.00 98.50 102 GLY A N 1
ATOM 786 C CA . GLY A 1 102 ? -0.601 -1.504 10.631 1.00 98.50 102 GLY A CA 1
ATOM 787 C C . GLY A 1 102 ? -0.180 -1.876 12.050 1.00 98.50 102 GLY A C 1
ATOM 788 O O . GLY A 1 102 ? -1.031 -2.114 12.905 1.00 98.50 102 GLY A O 1
ATOM 789 N N . ALA A 1 103 ? 1.120 -1.811 12.347 1.00 98.62 103 ALA A N 1
ATOM 790 C CA . ALA A 1 103 ? 1.644 -2.060 13.686 1.00 98.62 103 ALA A CA 1
ATOM 791 C C . ALA A 1 103 ? 1.107 -1.060 14.728 1.00 98.62 103 ALA A C 1
ATOM 793 O O . ALA A 1 103 ? 0.687 -1.472 15.808 1.00 98.62 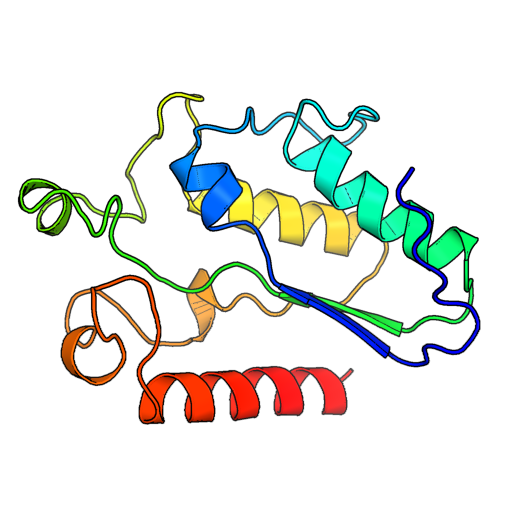103 ALA A O 1
ATOM 794 N N . LYS A 1 104 ? 1.067 0.240 14.400 1.00 98.12 104 LYS A N 1
ATOM 795 C CA . LYS A 1 104 ? 0.564 1.304 15.291 1.00 98.12 104 LYS A CA 1
ATOM 796 C C . LYS A 1 104 ? -0.904 1.112 15.683 1.00 98.12 104 LYS A C 1
ATOM 798 O O . LYS A 1 104 ? -1.266 1.402 16.821 1.00 98.12 104 LYS A O 1
ATOM 803 N N . TYR A 1 105 ? -1.742 0.667 14.749 1.00 97.81 105 TYR A N 1
ATOM 804 C CA . TYR A 1 105 ? -3.184 0.499 14.957 1.00 97.81 105 TYR A CA 1
ATOM 805 C C . TYR A 1 105 ? -3.603 -0.952 15.228 1.00 97.81 105 TYR A C 1
ATOM 807 O O . TYR A 1 105 ? -4.797 -1.218 15.345 1.00 97.81 105 TYR A O 1
ATOM 815 N N . HIS A 1 106 ? -2.645 -1.877 15.347 1.00 97.88 106 HIS A N 1
ATOM 816 C CA . HIS A 1 106 ? -2.892 -3.316 15.487 1.00 97.88 106 HIS A CA 1
ATOM 817 C C . HIS A 1 106 ? -3.781 -3.889 14.367 1.00 97.88 106 HIS A C 1
ATOM 819 O O . HIS A 1 106 ? -4.652 -4.722 14.612 1.00 97.88 106 HIS A O 1
ATOM 825 N N . LEU A 1 107 ? -3.562 -3.427 13.133 1.00 98.50 107 LEU A N 1
ATOM 826 C CA . LEU A 1 107 ? -4.288 -3.866 11.943 1.00 98.50 107 LEU A CA 1
ATOM 827 C C . LEU A 1 107 ? -3.456 -4.885 11.155 1.00 98.50 107 LEU A C 1
ATOM 829 O O . LEU A 1 107 ? -2.246 -4.689 10.999 1.00 98.50 107 LEU A O 1
ATOM 833 N N . PRO A 1 108 ? -4.074 -5.952 10.621 1.00 98.56 108 PRO A N 1
ATOM 834 C CA . PRO A 1 108 ? -3.370 -6.909 9.785 1.00 98.56 108 PRO A CA 1
ATOM 835 C C . PRO A 1 108 ? -2.935 -6.246 8.466 1.00 98.56 108 PRO A C 1
ATOM 837 O O . PRO A 1 108 ? -3.672 -5.445 7.878 1.00 98.56 108 PRO A O 1
ATOM 840 N N . VAL A 1 109 ? -1.750 -6.625 7.973 1.00 98.75 109 VAL A N 1
ATOM 841 C CA . VAL A 1 109 ? -1.182 -6.128 6.708 1.00 98.75 109 VAL A CA 1
ATOM 842 C C . VAL A 1 109 ? -0.834 -7.290 5.778 1.00 98.75 109 VAL A C 1
ATOM 844 O O . VAL A 1 109 ? -0.065 -8.172 6.155 1.00 98.75 109 VAL A O 1
ATOM 847 N N . LEU A 1 110 ? -1.360 -7.272 4.551 1.00 98.62 110 LEU A N 1
ATOM 848 C CA . LEU A 1 110 ? -0.933 -8.150 3.461 1.00 98.62 110 LEU A CA 1
ATOM 849 C C . LEU A 1 110 ? 0.112 -7.429 2.614 1.00 98.62 110 LEU A C 1
ATOM 851 O O . LEU A 1 110 ? -0.193 -6.426 1.962 1.00 98.62 110 LEU A O 1
ATOM 855 N N . ASN A 1 111 ? 1.338 -7.949 2.589 1.00 98.12 111 ASN A N 1
ATOM 856 C CA . ASN A 1 111 ? 2.414 -7.331 1.831 1.00 98.12 111 ASN A CA 1
ATOM 857 C C . ASN A 1 111 ? 2.495 -7.882 0.397 1.00 98.12 111 ASN A C 1
ATOM 859 O O . ASN A 1 111 ? 3.337 -8.722 0.093 1.00 98.12 111 ASN A O 1
ATOM 863 N N . LEU A 1 112 ? 1.645 -7.404 -0.516 1.00 98.12 112 LEU A N 1
ATOM 864 C CA . LEU A 1 112 ? 1.666 -7.859 -1.913 1.00 98.12 112 LEU A CA 1
ATOM 865 C C . LEU A 1 112 ? 2.954 -7.492 -2.657 1.00 98.12 112 LEU A C 1
ATOM 867 O O . LEU A 1 112 ? 3.320 -8.192 -3.599 1.00 98.12 112 LEU A O 1
ATOM 871 N N . TYR A 1 113 ? 3.654 -6.433 -2.249 1.00 96.00 113 TYR A N 1
ATOM 872 C CA . TYR A 1 113 ? 4.966 -6.118 -2.812 1.00 96.00 113 TYR A CA 1
ATOM 873 C C . TYR A 1 113 ? 5.960 -7.277 -2.628 1.00 96.00 113 TYR A C 1
ATOM 875 O O . TYR A 1 113 ? 6.664 -7.630 -3.570 1.00 96.00 113 TYR A O 1
ATOM 883 N N . LYS A 1 114 ? 5.969 -7.910 -1.447 1.00 93.44 114 LYS A N 1
ATOM 884 C CA . LYS A 1 114 ? 6.852 -9.048 -1.134 1.00 93.44 114 LYS A CA 1
ATOM 885 C C . LYS A 1 114 ? 6.236 -10.406 -1.501 1.00 93.44 114 LYS A C 1
ATOM 887 O O . LYS A 1 114 ? 6.940 -11.289 -1.983 1.00 93.44 114 LYS A O 1
ATOM 892 N N . ASP A 1 115 ? 4.923 -10.566 -1.320 1.00 95.12 115 ASP A N 1
ATOM 893 C CA . ASP A 1 115 ? 4.275 -11.885 -1.241 1.00 95.12 115 ASP A CA 1
ATOM 894 C C . ASP A 1 115 ? 3.358 -12.225 -2.428 1.00 95.12 115 ASP A C 1
ATOM 896 O O . ASP A 1 115 ? 2.753 -13.311 -2.466 1.00 95.12 115 ASP A O 1
ATOM 900 N N . TRP A 1 116 ? 3.217 -11.325 -3.411 1.00 95.88 116 TRP A N 1
ATOM 901 C CA . TRP A 1 116 ? 2.401 -11.615 -4.594 1.00 95.88 116 TRP A CA 1
ATOM 902 C C . TRP A 1 116 ? 3.089 -12.594 -5.547 1.00 95.88 116 TRP A C 1
ATOM 904 O O . TRP A 1 116 ? 2.408 -13.414 -6.144 1.00 95.88 116 TRP A O 1
ATOM 914 N N . GLY A 1 117 ? 4.424 -12.577 -5.642 1.00 95.75 117 GLY A N 1
ATOM 915 C CA . GLY A 1 117 ? 5.194 -13.489 -6.504 1.00 95.75 117 GLY A CA 1
ATOM 916 C C . GLY A 1 117 ? 5.314 -13.044 -7.968 1.00 95.75 117 GLY A C 1
ATOM 917 O O . GLY A 1 117 ? 5.891 -13.763 -8.791 1.00 95.75 117 GLY A O 1
ATOM 918 N N . VAL A 1 118 ? 4.801 -11.858 -8.305 1.00 95.62 118 VAL A N 1
ATOM 919 C CA . VAL A 1 118 ? 5.089 -11.183 -9.576 1.00 95.62 118 VAL A CA 1
ATOM 920 C C . VAL A 1 118 ? 6.364 -10.365 -9.424 1.00 95.62 118 VAL A C 1
ATOM 922 O O . VAL A 1 118 ? 6.523 -9.623 -8.462 1.00 95.62 118 VAL A O 1
ATOM 925 N N . PHE A 1 119 ? 7.269 -10.513 -10.381 1.00 93.38 119 PHE A N 1
ATOM 926 C CA . PHE A 1 119 ? 8.545 -9.814 -10.443 1.00 93.38 119 PHE A CA 1
ATOM 927 C C . PHE A 1 119 ? 8.950 -9.614 -11.908 1.00 93.38 119 PHE A C 1
ATOM 929 O O . PHE A 1 119 ? 8.292 -10.088 -12.840 1.00 93.38 119 PHE A O 1
ATOM 936 N N . ARG A 1 120 ? 10.091 -8.959 -12.138 1.00 91.94 120 ARG A N 1
ATOM 937 C CA . ARG A 1 120 ? 10.603 -8.638 -13.481 1.00 91.94 120 ARG A CA 1
ATOM 938 C C . ARG A 1 120 ? 10.569 -9.806 -14.472 1.00 91.94 120 ARG A C 1
ATOM 940 O O . ARG A 1 120 ? 10.254 -9.588 -15.638 1.00 91.94 120 ARG A O 1
ATOM 947 N N . GLY A 1 121 ? 10.902 -11.018 -14.026 1.00 93.44 121 GLY A N 1
ATOM 948 C CA . GLY A 1 121 ? 11.037 -12.192 -14.891 1.00 93.44 121 GLY A CA 1
ATOM 949 C C . GLY A 1 121 ? 9.716 -12.803 -15.361 1.00 93.44 121 GLY A C 1
ATOM 950 O O . GLY A 1 121 ? 9.707 -13.471 -16.390 1.00 93.44 121 GLY A O 1
ATOM 951 N N . ASN A 1 122 ? 8.606 -12.572 -14.653 1.00 96.19 122 ASN A N 1
ATOM 952 C CA . ASN A 1 122 ? 7.295 -13.129 -15.010 1.00 96.19 122 ASN A CA 1
ATOM 953 C C . ASN A 1 122 ? 6.222 -12.060 -15.278 1.00 96.19 122 ASN A C 1
ATOM 955 O O . ASN A 1 122 ? 5.080 -12.405 -15.572 1.00 96.19 122 ASN A O 1
ATOM 959 N N . ARG A 1 123 ? 6.578 -10.770 -15.223 1.00 94.50 123 ARG A N 1
ATOM 960 C CA . ARG A 1 123 ? 5.636 -9.648 -15.342 1.00 94.50 123 ARG A CA 1
ATOM 961 C C . ARG A 1 123 ? 4.723 -9.710 -16.573 1.00 94.50 123 ARG A C 1
ATOM 963 O O . ARG A 1 123 ? 3.567 -9.339 -16.461 1.00 94.50 123 ARG A O 1
ATOM 970 N N . THR A 1 124 ? 5.195 -10.188 -17.729 1.00 95.06 124 THR A N 1
ATOM 971 C CA . THR A 1 124 ? 4.399 -10.230 -18.976 1.00 95.06 124 THR A CA 1
ATOM 972 C C . THR A 1 124 ? 3.263 -11.243 -18.921 1.00 95.06 124 THR A C 1
ATOM 974 O O . THR A 1 124 ? 2.333 -11.161 -19.715 1.00 95.06 124 THR A O 1
ATOM 977 N N . VAL A 1 125 ? 3.342 -12.208 -18.003 1.00 97.88 125 VAL A N 1
ATOM 978 C CA . VAL A 1 125 ? 2.297 -13.212 -17.785 1.00 97.88 125 VAL A CA 1
ATOM 979 C C . VAL A 1 125 ? 1.157 -12.627 -16.952 1.00 97.88 125 VAL A C 1
ATOM 981 O O . VAL A 1 125 ? 0.009 -13.026 -17.125 1.00 97.88 125 VAL A O 1
ATOM 984 N N . TRP A 1 126 ? 1.458 -11.671 -16.070 1.00 98.19 126 TRP A N 1
ATOM 985 C CA . TRP A 1 126 ? 0.539 -11.206 -15.027 1.00 98.19 126 TRP A CA 1
ATOM 986 C C . TRP A 1 126 ? 0.111 -9.744 -15.168 1.00 98.19 126 TRP A C 1
ATOM 988 O O . TRP A 1 126 ? -0.917 -9.372 -14.609 1.00 98.19 126 TRP A O 1
ATOM 998 N N . LEU A 1 127 ? 0.868 -8.920 -15.896 1.00 96.69 127 LEU A N 1
ATOM 999 C CA . LEU A 1 127 ? 0.644 -7.482 -16.058 1.00 96.69 127 LEU A CA 1
ATOM 1000 C C . LEU A 1 127 ? 0.374 -7.128 -17.525 1.00 96.69 127 LEU A C 1
ATOM 1002 O O . LEU A 1 127 ? 0.984 -7.700 -18.428 1.00 96.69 127 LEU A O 1
ATOM 1006 N N . VAL A 1 128 ? -0.505 -6.152 -17.751 1.00 96.31 128 VAL A N 1
ATOM 1007 C CA . VAL A 1 128 ? -0.832 -5.618 -19.084 1.00 96.31 128 VAL A CA 1
ATOM 1008 C C . VAL A 1 128 ? 0.259 -4.663 -19.568 1.00 96.31 128 VAL A C 1
ATOM 1010 O O . VAL A 1 128 ? 0.705 -4.747 -20.708 1.00 9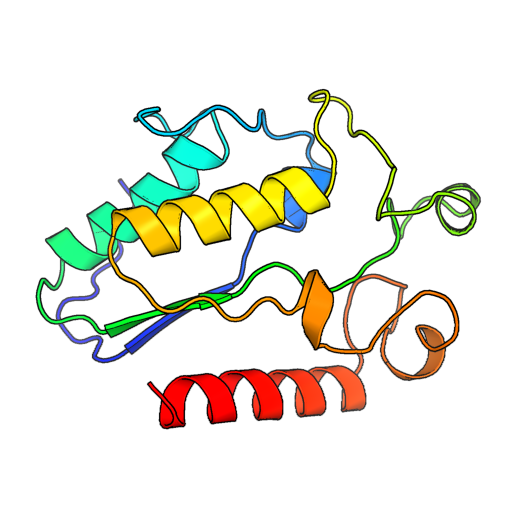6.31 128 VAL A O 1
ATOM 1013 N N . ASP A 1 129 ? 0.718 -3.777 -18.687 1.00 93.56 129 ASP A N 1
ATOM 1014 C CA . ASP A 1 129 ? 1.578 -2.637 -19.024 1.00 93.56 129 ASP A CA 1
ATOM 1015 C C . ASP A 1 129 ? 2.744 -2.455 -18.044 1.00 93.56 129 ASP A C 1
ATOM 1017 O O . ASP A 1 129 ? 3.351 -1.396 -17.978 1.00 93.56 129 ASP A O 1
ATOM 1021 N N . ASN A 1 130 ? 3.111 -3.514 -17.317 1.00 94.31 130 ASN A N 1
ATOM 1022 C CA . ASN A 1 130 ? 4.138 -3.510 -16.266 1.00 94.31 130 ASN A CA 1
ATOM 1023 C C . ASN A 1 130 ? 3.748 -2.826 -14.943 1.00 94.31 130 ASN A C 1
ATOM 1025 O O . ASN A 1 130 ? 4.584 -2.773 -14.035 1.00 94.31 130 ASN A O 1
ATOM 1029 N N . LEU A 1 131 ? 2.501 -2.373 -14.809 1.00 95.06 131 LEU A N 1
ATOM 1030 C CA . LEU A 1 131 ? 1.917 -1.892 -13.556 1.00 95.06 131 LEU A CA 1
ATOM 1031 C C . LEU A 1 131 ? 0.607 -2.625 -13.251 1.00 95.06 131 LEU A C 1
ATOM 1033 O O . LEU A 1 131 ? 0.453 -3.228 -12.187 1.00 95.06 131 LEU A O 1
ATOM 1037 N N . HIS A 1 132 ? -0.324 -2.597 -14.198 1.00 96.56 132 HIS A N 1
ATOM 1038 C CA . HIS A 1 132 ? -1.683 -3.072 -14.008 1.00 96.56 132 HIS A CA 1
ATOM 1039 C C . HIS A 1 132 ? -1.778 -4.585 -14.241 1.00 96.56 132 HIS A C 1
ATOM 1041 O O . HIS A 1 132 ? -1.356 -5.069 -15.297 1.00 96.56 132 HIS A O 1
ATOM 1047 N N . PRO A 1 133 ? -2.347 -5.354 -13.296 1.00 97.62 133 PRO A N 1
ATOM 1048 C CA . PRO A 1 133 ? -2.601 -6.776 -13.489 1.00 97.62 133 PRO A CA 1
ATOM 1049 C C . PRO A 1 133 ? -3.591 -7.022 -14.633 1.00 97.62 133 PRO A C 1
ATOM 1051 O O . PRO A 1 133 ? -4.604 -6.329 -14.737 1.00 97.62 133 PRO A O 1
ATOM 1054 N N . ASN A 1 134 ? -3.321 -8.033 -15.462 1.00 98.25 134 ASN A N 1
ATOM 1055 C CA . ASN A 1 134 ? -4.288 -8.564 -16.430 1.00 98.25 134 ASN A CA 1
ATOM 1056 C C . ASN A 1 134 ? -5.347 -9.433 -15.725 1.00 98.25 134 ASN A C 1
ATOM 1058 O O . ASN A 1 134 ? -5.253 -9.649 -14.521 1.00 98.25 134 ASN A O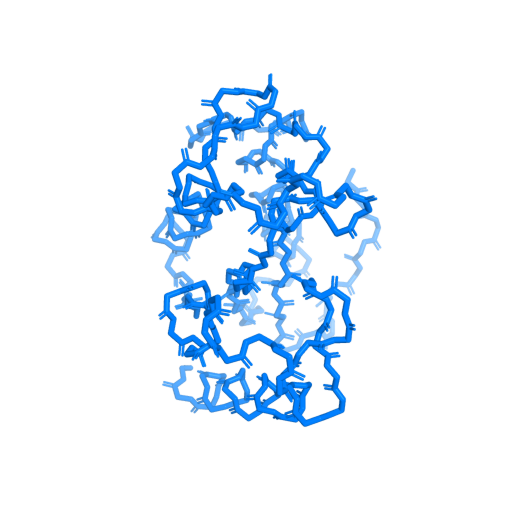 1
ATOM 1062 N N . ASP A 1 135 ? -6.321 -9.987 -16.449 1.00 98.50 135 ASP A N 1
ATOM 1063 C CA . ASP A 1 135 ? -7.406 -10.787 -15.851 1.00 98.50 135 ASP A CA 1
ATOM 1064 C C . ASP A 1 135 ? -6.908 -11.943 -14.961 1.00 98.50 135 ASP A C 1
ATOM 1066 O O . ASP A 1 135 ? -7.452 -12.187 -13.881 1.00 98.50 135 ASP A O 1
ATOM 1070 N N . ALA A 1 136 ? -5.841 -12.636 -15.373 1.00 98.31 136 ALA A N 1
ATOM 1071 C CA . ALA A 1 136 ? -5.243 -13.709 -14.580 1.00 98.31 136 ALA A CA 1
ATOM 1072 C C . ALA A 1 136 ? -4.538 -13.167 -13.323 1.00 98.31 136 ALA A C 1
ATOM 1074 O O . ALA A 1 136 ? -4.674 -13.740 -12.241 1.00 98.31 136 ALA A O 1
ATOM 1075 N N . GLY A 1 137 ? -3.829 -12.041 -13.446 1.00 98.25 137 GLY A N 1
ATOM 1076 C CA . GLY A 1 137 ? -3.214 -11.335 -12.322 1.00 98.25 137 GLY A CA 1
ATOM 1077 C C . GLY A 1 137 ? -4.246 -10.793 -11.329 1.00 98.25 137 GLY A C 1
ATOM 1078 O O . GLY A 1 137 ? -4.075 -10.964 -10.124 1.00 98.25 137 GLY A O 1
ATOM 1079 N N . GLN A 1 138 ? -5.346 -10.216 -11.819 1.00 98.31 138 GLN A N 1
ATOM 1080 C CA . GLN A 1 138 ? -6.474 -9.744 -11.010 1.00 98.31 138 GLN A CA 1
ATOM 1081 C C . GLN A 1 138 ? -7.112 -10.895 -10.233 1.00 98.31 138 GLN A C 1
ATOM 1083 O O . GLN A 1 138 ? -7.353 -10.773 -9.032 1.00 98.31 138 GLN A O 1
ATOM 1088 N N . LYS A 1 139 ? -7.329 -12.045 -10.885 1.00 98.50 139 LYS A N 1
ATOM 1089 C CA . LYS A 1 139 ? -7.843 -13.242 -10.212 1.00 98.50 139 LYS A CA 1
ATOM 1090 C C . LYS A 1 139 ? -6.919 -13.691 -9.077 1.00 98.50 139 LYS A C 1
ATOM 1092 O O . LYS A 1 139 ? -7.392 -13.935 -7.971 1.00 98.50 139 LYS A O 1
ATOM 1097 N N . TRP A 1 140 ? -5.610 -13.746 -9.320 1.00 98.12 140 TRP A N 1
ATOM 1098 C CA . TRP A 1 140 ? -4.645 -14.142 -8.292 1.00 98.12 140 TRP A CA 1
ATOM 1099 C C . TRP A 1 140 ? -4.590 -13.149 -7.119 1.00 98.12 140 TRP A C 1
ATOM 1101 O O . TRP A 1 140 ? -4.534 -13.560 -5.958 1.00 98.12 140 TRP A O 1
ATOM 1111 N N . LEU A 1 141 ? -4.658 -11.842 -7.398 1.00 97.31 141 LEU A N 1
ATOM 1112 C CA . LEU A 1 141 ? -4.774 -10.812 -6.360 1.00 97.31 141 LEU A CA 1
ATOM 1113 C C . LEU A 1 141 ? -6.030 -11.000 -5.513 1.00 97.31 141 LEU A C 1
ATOM 1115 O O . LEU A 1 141 ? -5.942 -10.975 -4.286 1.00 97.31 141 LEU A O 1
ATOM 1119 N N . ALA A 1 142 ? -7.178 -11.228 -6.153 1.00 97.81 142 ALA A N 1
ATOM 1120 C CA . ALA A 1 142 ? -8.436 -11.463 -5.458 1.00 97.81 142 ALA A CA 1
ATOM 1121 C C . ALA A 1 142 ? -8.348 -12.688 -4.535 1.00 97.81 142 ALA A C 1
ATOM 1123 O O . ALA A 1 142 ? -8.766 -12.614 -3.383 1.00 97.81 142 ALA A O 1
ATOM 1124 N N . GLU A 1 143 ? -7.744 -13.787 -4.996 1.00 98.00 143 GLU A N 1
ATOM 1125 C CA . GLU A 1 143 ? -7.528 -14.993 -4.186 1.00 98.00 143 GLU A CA 1
ATOM 1126 C C . GLU A 1 143 ? -6.627 -14.721 -2.970 1.00 98.00 143 GLU A C 1
ATOM 1128 O O . GLU A 1 143 ? -6.953 -15.136 -1.856 1.00 98.00 143 GLU A O 1
ATOM 1133 N N . LYS A 1 144 ? -5.524 -13.982 -3.155 1.00 98.06 144 LYS A N 1
ATOM 1134 C CA . LYS A 1 144 ? -4.604 -13.595 -2.071 1.00 98.06 144 LYS A CA 1
ATOM 1135 C C . LYS A 1 144 ? -5.283 -12.699 -1.033 1.00 98.06 144 LYS A C 1
ATOM 1137 O O . LYS A 1 144 ? -5.180 -12.971 0.161 1.00 98.06 144 LYS A O 1
ATOM 1142 N N . ILE A 1 145 ? -5.982 -11.656 -1.483 1.00 98.06 145 ILE A N 1
ATOM 1143 C CA . ILE A 1 145 ? -6.674 -10.700 -0.608 1.00 98.06 145 ILE A CA 1
ATOM 1144 C C . ILE A 1 145 ? -7.814 -11.393 0.140 1.00 98.06 145 ILE A C 1
ATOM 1146 O O . ILE A 1 145 ? -7.927 -11.239 1.352 1.00 98.06 145 ILE A O 1
ATOM 1150 N N . ASN A 1 146 ? -8.621 -12.204 -0.548 1.00 97.88 146 ASN A N 1
ATOM 1151 C CA . ASN A 1 146 ? -9.702 -12.950 0.088 1.00 97.88 146 ASN A CA 1
ATOM 1152 C C . ASN A 1 146 ? -9.167 -13.940 1.131 1.00 97.88 146 ASN A C 1
ATOM 1154 O O . ASN A 1 146 ? -9.652 -13.960 2.256 1.00 97.88 146 ASN A O 1
ATOM 1158 N N . GLY A 1 147 ? -8.132 -14.718 0.795 1.00 98.12 147 GLY A N 1
ATOM 1159 C CA . GLY A 1 147 ? -7.513 -15.647 1.743 1.00 98.12 147 GLY A CA 1
ATOM 1160 C C . GLY A 1 147 ? -6.983 -14.946 2.995 1.00 98.12 147 GLY A C 1
ATOM 1161 O O . GLY A 1 147 ? -7.187 -15.434 4.102 1.00 98.12 147 GLY A O 1
ATOM 1162 N N . PHE A 1 148 ? -6.369 -13.774 2.827 1.00 98.31 148 PHE A N 1
ATOM 1163 C CA . PHE A 1 148 ? -5.891 -12.949 3.933 1.00 98.31 148 PHE A CA 1
ATOM 1164 C C . PHE A 1 148 ? -7.021 -12.411 4.823 1.00 98.31 148 PHE A C 1
ATOM 1166 O O . PHE A 1 148 ? -6.894 -12.427 6.047 1.00 98.31 148 PHE A O 1
ATOM 1173 N N . ILE A 1 149 ? -8.125 -11.956 4.224 1.00 97.81 149 ILE A N 1
ATOM 1174 C CA . ILE A 1 149 ? -9.303 -11.471 4.957 1.00 97.81 149 ILE A CA 1
ATOM 1175 C C . ILE A 1 149 ? -9.974 -12.601 5.742 1.00 97.81 149 ILE A C 1
ATOM 1177 O O . ILE A 1 149 ? -10.467 -12.372 6.841 1.00 97.81 149 ILE A O 1
ATOM 1181 N N . GLU A 1 150 ? -10.025 -13.812 5.191 1.00 97.25 150 GLU A N 1
ATOM 1182 C CA . GLU A 1 150 ? -10.660 -14.956 5.853 1.00 97.25 150 GLU A CA 1
ATOM 1183 C C . GLU A 1 150 ? -9.776 -15.580 6.947 1.00 97.25 150 GLU A C 1
ATOM 1185 O O . GLU A 1 150 ? -10.287 -16.256 7.838 1.00 97.25 150 GLU A O 1
ATOM 1190 N N . SER A 1 151 ? -8.460 -15.335 6.925 1.00 95.69 151 SER A N 1
ATOM 1191 C CA . SER A 1 151 ? -7.523 -15.827 7.944 1.00 95.69 151 SER A CA 1
ATOM 1192 C C . SER A 1 151 ? -7.286 -14.868 9.120 1.00 95.69 151 SER A C 1
ATOM 1194 O O . SER A 1 151 ? -6.456 -15.184 9.973 1.00 95.69 151 SER A O 1
ATOM 1196 N N . ASN A 1 152 ? -7.946 -13.702 9.154 1.00 91.31 152 ASN A N 1
ATOM 1197 C CA . ASN A 1 152 ? -7.759 -12.643 10.161 1.00 91.31 152 ASN A CA 1
ATOM 1198 C C . ASN A 1 152 ? -9.101 -12.031 10.604 1.00 91.31 152 ASN A C 1
ATOM 1200 O O . ASN A 1 152 ? -9.362 -11.984 11.825 1.00 91.31 152 ASN A O 1
#

InterPro domains:
  IPR013830 SGNH hydrolase-type esterase domain [PF13472] (12-139)
  IPR036514 SGNH hydrolase superfamily [G3DSA:3.40.50.1110] (3-152)

Organism: NCBI:txid81857

pLDDT: mean 94.96, std 7.21, range [46.16, 98.81]

Solvent-accessible surface area (backbone atoms only — not comparable to full-atom values): 8623 Å² total; per-residue (Å²): 129,82,90,70,81,32,69,86,50,65,68,47,79,49,74,58,57,62,61,44,51,70,69,35,44,37,55,73,45,92,85,48,80,48,73,75,22,47,38,8,34,55,49,46,53,54,52,49,44,41,72,45,21,81,80,47,45,55,39,40,31,36,41,58,55,47,47,64,40,68,88,40,80,73,26,74,77,46,52,36,81,76,41,61,39,90,49,74,44,32,53,56,54,59,43,46,50,52,50,51,52,18,63,74,70,76,34,58,65,47,52,30,49,79,68,62,80,60,46,90,93,52,32,81,80,32,23,73,56,49,58,49,58,31,76,67,30,46,52,52,49,49,53,52,53,50,53,54,61,76,74,107